Protein AF-A0A5N9HUE7-F1 (afdb_monomer_lite)

pLDDT: mean 75.08, std 17.15, range [33.44, 94.88]

Foldseek 3Di:
DADLFWPWWWKWKAAPPDKIWIWTQDPVDSQKIQIDIHHPVDDDDPDGPAIFGDDSVLSNQLVVLVVVLPCVVQQDDDDASGMWMWTFTGGPDTDTDIGGHRDPVSCVSVCVSCQNRQDTPVRPRGPCPVVVVVVVVVVVVVPDDD

Secondary structure (DSSP, 8-state):
---SS-SEEEEEEEETTS-EEEEEE-SS-TT-EEEEEE-TTSPPPSS-SEEE---HHHHHHHHHHHHHS-GGGG-------SEEEEEEEESSSEEEEEEEES-GGGGHHHHHHHGGGG-SSS-TT-TTHHHHHHHHHHHHTTS---

Radius of gyration: 15.99 Å; chains: 1; bounding box: 34×35×60 Å

Sequence (146 aa):
MAQPFPKKFYYEEQSYFGSHYLIDLNENDRLRLNVQETSPCIPFLKEPLSIATPTEKQWQAFEKKLYSLGLESLNEEGICDGTWIDIWITFRKKVKLSIHLGEYTKLKPLHRALNPLTKCREYPRGLFAKVAHESIQSKRNCNEEW

Structure (mmCIF, N/CA/C/O backbone):
data_AF-A0A5N9HUE7-F1
#
_entry.id   AF-A0A5N9HUE7-F1
#
loop_
_atom_site.group_PDB
_atom_site.id
_atom_site.type_symbol
_atom_site.label_atom_id
_atom_site.label_alt_id
_atom_site.label_comp_id
_atom_site.label_asym_id
_atom_site.label_entity_id
_atom_site.label_seq_id
_atom_site.pdbx_PDB_ins_code
_atom_site.Cartn_x
_atom_site.Cartn_y
_atom_site.Cartn_z
_atom_site.occupancy
_atom_site.B_iso_or_equiv
_atom_site.auth_seq_id
_atom_site.auth_comp_id
_atom_site.auth_asym_id
_atom_site.auth_atom_id
_atom_site.pdbx_PDB_model_num
ATOM 1 N N . MET A 1 1 ? -15.148 -3.782 21.006 1.00 43.72 1 MET A N 1
ATOM 2 C CA . MET A 1 1 ? -15.182 -3.481 19.556 1.00 43.72 1 MET A CA 1
ATOM 3 C C . MET A 1 1 ? -13.748 -3.296 19.095 1.00 43.72 1 MET A C 1
ATOM 5 O O . MET A 1 1 ? -13.047 -2.510 19.714 1.00 43.72 1 MET A O 1
ATOM 9 N N . ALA A 1 2 ? -13.255 -4.084 18.139 1.00 50.94 2 ALA A N 1
ATOM 10 C CA . ALA A 1 2 ? -11.832 -4.046 17.793 1.00 50.94 2 ALA A CA 1
ATOM 11 C C . ALA A 1 2 ? -11.554 -3.090 16.626 1.00 50.94 2 ALA A C 1
ATOM 13 O O . ALA A 1 2 ? -12.306 -3.069 15.655 1.00 50.94 2 ALA A O 1
ATOM 14 N N . GLN A 1 3 ? -10.481 -2.308 16.778 1.00 58.12 3 GLN A N 1
ATOM 15 C CA . GLN A 1 3 ? -10.113 -1.189 15.914 1.00 58.12 3 GLN A CA 1
ATOM 16 C C . GLN A 1 3 ? -9.992 -1.611 14.436 1.00 58.12 3 GLN A C 1
ATOM 18 O O . GLN A 1 3 ? -9.436 -2.676 14.159 1.00 58.12 3 GLN A O 1
ATOM 23 N N . PRO A 1 4 ? -10.497 -0.788 13.502 1.00 62.88 4 PRO A N 1
ATOM 24 C CA . PRO A 1 4 ? -10.505 -1.064 12.062 1.00 62.88 4 PRO A CA 1
ATOM 25 C C . PRO A 1 4 ? -9.167 -0.760 11.368 1.00 62.88 4 PRO A C 1
ATOM 27 O O . PRO A 1 4 ? -9.027 -0.990 10.170 1.00 62.88 4 PRO A O 1
ATOM 30 N N . PHE A 1 5 ? -8.202 -0.210 12.106 1.00 73.12 5 PHE A N 1
ATOM 31 C CA . PHE A 1 5 ? -6.900 0.200 11.594 1.00 73.12 5 PHE A CA 1
ATOM 32 C C . PHE A 1 5 ? -5.847 -0.879 11.866 1.00 73.12 5 PHE A C 1
ATOM 34 O O . PHE A 1 5 ? -5.878 -1.513 12.930 1.00 73.12 5 PHE A O 1
ATOM 41 N N . PRO A 1 6 ? -4.892 -1.089 10.946 1.00 78.62 6 PRO A N 1
ATOM 42 C CA . PRO A 1 6 ? -3.758 -1.950 11.228 1.00 78.62 6 PRO A CA 1
ATOM 43 C C . PRO A 1 6 ? -2.876 -1.323 12.317 1.00 78.62 6 PRO A C 1
ATOM 45 O O . PRO A 1 6 ? -2.685 -0.112 12.376 1.00 78.62 6 PRO A O 1
ATOM 48 N N . LYS A 1 7 ? -2.291 -2.163 13.172 1.00 80.31 7 LYS A N 1
ATOM 49 C CA . LYS A 1 7 ? -1.250 -1.762 14.131 1.00 80.31 7 LYS A CA 1
ATOM 50 C C . LYS A 1 7 ? 0.089 -1.483 13.450 1.00 80.31 7 LYS A C 1
ATOM 52 O O . LYS A 1 7 ? 0.875 -0.697 13.961 1.00 80.31 7 LYS A O 1
ATOM 57 N N . LYS A 1 8 ? 0.353 -2.178 12.342 1.00 84.44 8 LYS A N 1
ATOM 58 C CA . LYS A 1 8 ? 1.524 -2.002 11.481 1.00 84.44 8 LYS A CA 1
ATOM 59 C C . LYS A 1 8 ? 1.106 -2.269 10.044 1.00 84.44 8 LYS A C 1
ATOM 61 O O . LYS A 1 8 ? 0.385 -3.237 9.799 1.00 84.44 8 LYS A O 1
ATOM 66 N N . PHE A 1 9 ? 1.559 -1.438 9.123 1.00 88.88 9 PHE A N 1
ATOM 67 C CA . PHE A 1 9 ? 1.381 -1.642 7.696 1.00 88.88 9 PHE A CA 1
ATOM 68 C C . PHE A 1 9 ? 2.682 -1.268 6.997 1.00 88.88 9 PHE A C 1
ATOM 70 O O . PHE A 1 9 ? 3.234 -0.206 7.266 1.00 88.88 9 PHE A O 1
ATOM 77 N N . TYR A 1 10 ? 3.169 -2.168 6.157 1.00 90.12 10 TYR A N 1
ATOM 78 C CA . TYR A 1 10 ? 4.364 -2.011 5.352 1.00 90.12 10 TYR A CA 1
ATOM 79 C C . TYR A 1 10 ? 4.167 -2.786 4.058 1.00 90.12 10 TYR A C 1
ATOM 81 O O . TYR A 1 10 ? 3.718 -3.939 4.077 1.00 90.12 10 TYR A O 1
ATOM 89 N N . TYR A 1 11 ? 4.499 -2.136 2.962 1.00 90.75 11 TYR A N 1
ATOM 90 C CA . TYR A 1 11 ? 4.544 -2.692 1.630 1.00 90.75 11 TYR A CA 1
ATOM 91 C C . TYR A 1 11 ? 5.740 -2.078 0.926 1.00 90.75 11 TYR A C 1
ATOM 93 O O . TYR A 1 11 ? 5.809 -0.858 0.796 1.00 90.75 11 TYR A O 1
ATOM 101 N N . GLU A 1 12 ? 6.640 -2.919 0.453 1.00 90.19 12 GLU A N 1
ATOM 102 C CA . GLU A 1 12 ? 7.745 -2.526 -0.398 1.00 90.19 12 GLU A CA 1
ATOM 103 C C . GLU A 1 12 ? 7.752 -3.420 -1.629 1.00 90.19 12 GLU A C 1
ATOM 105 O O . GLU A 1 12 ? 7.657 -4.639 -1.521 1.00 90.19 12 GLU A O 1
ATOM 110 N N . GLU A 1 13 ? 7.851 -2.804 -2.796 1.00 88.25 13 GLU A N 1
ATOM 111 C CA . GLU A 1 13 ? 8.020 -3.475 -4.076 1.00 88.25 13 GLU A CA 1
ATOM 112 C C . GLU A 1 13 ? 9.223 -2.861 -4.772 1.00 88.25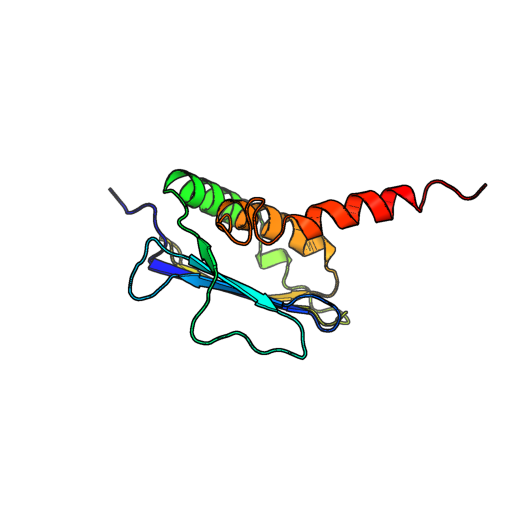 13 GLU A C 1
ATOM 114 O O . GLU A 1 13 ? 9.280 -1.649 -4.987 1.00 88.25 13 GLU A O 1
ATOM 119 N N . GLN A 1 14 ? 10.171 -3.709 -5.142 1.00 85.38 14 GLN A N 1
ATOM 120 C CA . GLN A 1 14 ? 11.333 -3.344 -5.930 1.00 85.38 14 GLN A CA 1
ATOM 121 C C . GLN A 1 14 ? 11.315 -4.158 -7.216 1.00 85.38 14 GLN A C 1
ATOM 123 O O . GLN A 1 14 ? 11.258 -5.383 -7.184 1.00 85.38 14 GLN A O 1
ATOM 128 N N . SER A 1 15 ? 11.383 -3.485 -8.358 1.00 80.12 15 SER A N 1
ATOM 129 C CA . SER A 1 15 ? 11.462 -4.124 -9.669 1.00 80.12 15 SER A CA 1
ATOM 130 C C . SER A 1 15 ? 12.757 -3.729 -10.361 1.00 80.12 15 SER A C 1
ATOM 132 O O . SER A 1 15 ? 13.103 -2.550 -10.406 1.00 80.12 15 SER A O 1
ATOM 134 N N . TYR A 1 16 ? 13.488 -4.694 -10.913 1.00 73.88 16 TYR A N 1
ATOM 135 C CA . TYR A 1 16 ? 14.760 -4.430 -11.589 1.00 73.88 16 TYR A CA 1
ATOM 136 C C . TYR A 1 16 ? 14.600 -3.526 -12.826 1.00 73.88 16 TYR A C 1
ATOM 138 O O . TYR A 1 16 ? 15.454 -2.681 -13.085 1.00 73.88 16 TYR A O 1
ATOM 146 N N . PHE A 1 17 ? 13.483 -3.651 -13.552 1.00 71.19 17 PHE A N 1
ATOM 147 C CA . PHE A 1 17 ? 13.195 -2.895 -14.780 1.00 71.19 17 PHE A CA 1
ATOM 148 C C . PHE A 1 17 ? 12.011 -1.919 -14.648 1.00 71.19 17 PHE A C 1
ATOM 150 O O . PHE A 1 17 ? 11.481 -1.461 -15.660 1.00 71.19 17 PHE A O 1
ATOM 157 N N . GLY A 1 18 ? 11.573 -1.596 -13.428 1.00 77.19 18 GLY A N 1
ATOM 158 C CA . GLY A 1 18 ? 10.331 -0.851 -13.207 1.00 77.19 18 GLY A CA 1
ATOM 159 C C . GLY A 1 18 ? 10.384 0.149 -12.061 1.00 77.19 18 GLY A C 1
ATOM 160 O O . GLY A 1 18 ? 11.428 0.391 -11.456 1.00 77.19 18 GLY A O 1
ATOM 161 N N . SER A 1 19 ? 9.228 0.738 -11.763 1.00 83.25 19 SER A N 1
ATOM 162 C CA . SER A 1 19 ? 9.059 1.580 -10.580 1.00 83.25 19 SER A CA 1
ATOM 163 C C . SER A 1 19 ? 9.197 0.757 -9.302 1.00 83.25 19 SER A C 1
ATOM 165 O O . SER A 1 19 ? 8.851 -0.423 -9.246 1.00 83.25 19 SER A O 1
ATOM 167 N N . HIS A 1 20 ? 9.691 1.410 -8.259 1.00 89.00 20 HIS A N 1
ATOM 168 C CA . HIS A 1 20 ? 9.737 0.892 -6.899 1.00 89.00 20 HIS A CA 1
ATOM 169 C C . HIS A 1 20 ? 8.678 1.609 -6.074 1.00 89.00 20 HIS A C 1
ATOM 171 O O . HIS A 1 20 ? 8.472 2.814 -6.234 1.00 89.00 20 HIS A O 1
ATOM 177 N N . TYR A 1 21 ? 8.020 0.888 -5.178 1.00 91.62 21 TYR A N 1
ATOM 178 C CA . TYR A 1 21 ? 6.942 1.427 -4.361 1.00 91.62 21 TYR A CA 1
ATOM 179 C C . TYR A 1 21 ? 7.201 1.152 -2.889 1.00 91.62 21 TYR A C 1
ATOM 181 O O . TYR A 1 21 ? 7.559 0.038 -2.520 1.00 91.62 21 TYR A O 1
ATOM 189 N N . LEU A 1 22 ? 6.956 2.155 -2.051 1.00 92.50 22 LEU A N 1
ATOM 190 C CA . LEU A 1 22 ? 6.976 2.020 -0.599 1.00 92.50 22 LEU A CA 1
ATOM 191 C C . LEU A 1 22 ? 5.697 2.619 -0.025 1.00 92.50 22 LEU A C 1
ATOM 193 O O . LEU A 1 22 ? 5.325 3.753 -0.341 1.00 92.50 22 LEU A O 1
ATOM 197 N N . ILE A 1 23 ? 5.012 1.836 0.804 1.00 93.75 23 ILE A N 1
ATOM 198 C CA . ILE A 1 23 ? 3.840 2.267 1.554 1.00 93.75 23 ILE A CA 1
ATOM 199 C C . ILE A 1 23 ? 3.988 1.792 2.994 1.00 93.75 23 ILE A C 1
ATOM 201 O O . ILE A 1 23 ? 3.921 0.594 3.270 1.00 93.75 23 ILE A O 1
ATOM 205 N N . ASP A 1 24 ? 4.119 2.722 3.927 1.00 93.00 24 ASP A N 1
ATOM 206 C CA . ASP A 1 24 ? 4.280 2.416 5.345 1.00 93.00 24 ASP A CA 1
ATOM 207 C C . ASP A 1 24 ? 3.325 3.235 6.219 1.00 93.00 24 ASP A C 1
ATOM 209 O O . ASP A 1 24 ? 2.917 4.351 5.889 1.00 93.00 24 ASP A O 1
ATOM 213 N N . LEU A 1 25 ? 2.905 2.637 7.335 1.00 90.56 25 LEU A N 1
ATOM 214 C CA . LEU A 1 25 ? 2.117 3.323 8.352 1.00 90.56 25 LEU A CA 1
ATOM 215 C C . LEU A 1 25 ? 3.013 4.286 9.116 1.00 90.56 25 LEU A C 1
ATOM 217 O O . LEU A 1 25 ? 3.996 3.859 9.719 1.00 90.56 25 LEU A O 1
ATOM 221 N N . ASN A 1 26 ? 2.620 5.554 9.169 1.00 85.12 26 ASN A N 1
ATOM 222 C CA . ASN A 1 26 ? 3.362 6.541 9.929 1.00 85.12 26 ASN A CA 1
ATOM 223 C C . ASN A 1 26 ? 3.327 6.190 11.429 1.00 85.12 26 ASN A C 1
ATOM 225 O O . ASN A 1 26 ? 2.260 6.033 12.029 1.00 85.12 26 ASN A O 1
ATOM 229 N N . GLU A 1 27 ? 4.505 6.067 12.042 1.00 74.56 27 GLU A N 1
ATOM 230 C CA . GLU A 1 27 ? 4.638 5.671 13.449 1.00 74.56 27 GLU A CA 1
ATOM 231 C C . GLU A 1 27 ? 4.054 6.713 14.416 1.00 74.56 27 GLU A C 1
ATOM 233 O O . GLU A 1 27 ? 3.540 6.351 15.478 1.00 74.56 27 GLU A O 1
ATOM 238 N N . ASN A 1 28 ? 4.075 7.990 14.020 1.00 77.94 28 ASN A N 1
ATOM 239 C CA . ASN A 1 28 ? 3.590 9.118 14.815 1.00 77.94 28 ASN A CA 1
ATOM 240 C C . ASN A 1 28 ? 2.094 9.401 14.602 1.00 77.94 28 ASN A C 1
ATOM 242 O O . ASN A 1 28 ? 1.447 9.967 15.480 1.00 77.94 28 ASN A O 1
ATOM 246 N N . ASP A 1 29 ? 1.528 8.996 13.460 1.00 80.94 29 ASP A N 1
ATOM 247 C CA . ASP A 1 29 ? 0.100 9.131 13.155 1.00 80.94 29 ASP A CA 1
ATOM 248 C C . ASP A 1 29 ? -0.418 7.883 12.429 1.00 80.94 29 ASP A C 1
ATOM 250 O O . ASP A 1 29 ? -0.338 7.756 11.207 1.00 80.94 29 ASP A O 1
ATOM 254 N N . ARG A 1 30 ? -1.025 6.973 13.196 1.00 71.38 30 ARG A N 1
ATOM 255 C CA . ARG A 1 30 ? -1.549 5.686 12.705 1.00 71.38 30 ARG A CA 1
ATOM 256 C C . ARG A 1 30 ? -2.712 5.806 11.714 1.00 71.38 30 ARG A C 1
ATOM 258 O O . ARG A 1 30 ? -3.229 4.783 11.270 1.00 71.38 30 ARG A O 1
ATOM 265 N N . LEU A 1 31 ? -3.164 7.017 11.395 1.00 79.62 31 LEU A N 1
ATOM 266 C CA . LEU A 1 31 ? -4.160 7.264 10.353 1.00 79.62 31 LEU A CA 1
ATOM 267 C C . LEU A 1 31 ? -3.523 7.647 9.011 1.00 79.62 31 LEU A C 1
ATOM 269 O O . LEU A 1 31 ? -4.234 7.740 8.008 1.00 79.62 31 LEU A O 1
ATOM 273 N N . ARG A 1 32 ? -2.204 7.863 8.979 1.00 89.25 32 ARG A N 1
ATOM 274 C CA . ARG A 1 32 ? -1.461 8.300 7.797 1.00 89.25 32 ARG A CA 1
ATOM 275 C C . ARG A 1 32 ? -0.619 7.174 7.223 1.00 89.25 32 ARG A C 1
ATOM 277 O O . ARG A 1 32 ? 0.118 6.495 7.935 1.00 89.25 32 ARG A O 1
ATOM 284 N N . LEU A 1 33 ? -0.718 7.020 5.910 1.00 92.31 33 LEU A N 1
ATOM 285 C CA . LEU A 1 33 ? 0.196 6.225 5.111 1.00 92.31 33 LEU A CA 1
ATOM 286 C C . LEU A 1 33 ? 1.166 7.153 4.404 1.00 92.31 33 LEU A C 1
ATOM 288 O O . LEU A 1 33 ? 0.759 8.064 3.682 1.00 92.31 33 LEU A O 1
ATOM 292 N N . ASN A 1 34 ? 2.440 6.873 4.595 1.00 93.38 34 ASN A N 1
ATOM 293 C CA . ASN A 1 34 ? 3.503 7.385 3.762 1.00 93.38 34 ASN A CA 1
ATOM 294 C C . ASN A 1 34 ? 3.458 6.630 2.430 1.00 93.38 34 ASN A C 1
ATOM 296 O O . ASN A 1 34 ? 3.307 5.409 2.422 1.00 93.38 34 ASN A O 1
ATOM 300 N N . VAL A 1 35 ? 3.526 7.346 1.309 1.00 93.62 35 VAL A N 1
ATOM 301 C CA . VAL A 1 35 ? 3.437 6.749 -0.030 1.00 93.62 35 VAL A CA 1
ATOM 302 C C . VAL A 1 35 ? 4.583 7.269 -0.887 1.00 93.62 35 VAL A C 1
ATOM 304 O O . VAL A 1 35 ? 4.762 8.479 -1.021 1.00 93.62 35 VAL A O 1
ATOM 307 N N . GLN A 1 36 ? 5.350 6.366 -1.490 1.00 93.06 36 GLN A N 1
ATOM 308 C CA . GLN A 1 36 ? 6.458 6.722 -2.372 1.00 93.06 36 GLN A CA 1
ATOM 309 C C . GLN A 1 36 ? 6.449 5.866 -3.641 1.00 93.06 36 GLN A C 1
ATOM 311 O O . GLN A 1 36 ? 6.208 4.660 -3.594 1.00 93.06 36 GLN A O 1
ATOM 316 N N . GLU A 1 37 ? 6.741 6.511 -4.768 1.00 91.56 37 GLU A N 1
ATOM 317 C CA . GLU A 1 37 ? 7.112 5.891 -6.041 1.00 91.56 37 GLU A CA 1
ATOM 318 C C . GLU A 1 37 ? 8.527 6.365 -6.375 1.00 91.56 37 GLU A C 1
ATOM 320 O O . GLU A 1 37 ? 8.794 7.567 -6.353 1.00 91.56 37 GLU A O 1
ATOM 325 N N . THR A 1 38 ? 9.426 5.434 -6.672 1.00 89.25 38 THR A N 1
ATOM 326 C CA . THR A 1 38 ? 10.805 5.729 -7.068 1.00 89.25 38 THR A CA 1
ATOM 327 C C . THR A 1 38 ? 11.261 4.805 -8.201 1.00 89.25 38 THR A C 1
ATOM 329 O O . THR A 1 38 ? 10.458 4.080 -8.786 1.00 89.25 38 THR A O 1
ATOM 332 N N . SER A 1 39 ? 12.540 4.861 -8.559 1.00 84.50 39 SER A N 1
ATOM 333 C CA . SER A 1 39 ? 13.176 4.025 -9.582 1.00 84.50 39 SER A CA 1
ATOM 334 C C . SER A 1 39 ? 14.406 3.319 -9.000 1.00 84.50 39 SER A C 1
ATOM 336 O O . SER A 1 39 ? 14.908 3.770 -7.970 1.00 84.50 39 SER A O 1
ATOM 338 N N . PRO A 1 40 ? 14.965 2.288 -9.662 1.00 78.38 40 PRO A N 1
ATOM 339 C CA . PRO A 1 40 ? 16.117 1.541 -9.148 1.00 78.38 40 PRO A CA 1
ATOM 340 C C . PRO A 1 40 ? 17.343 2.407 -8.821 1.00 78.38 40 PRO A C 1
ATOM 342 O O . PRO A 1 40 ? 18.160 2.044 -7.980 1.00 78.38 40 PRO A O 1
ATOM 345 N N . CYS A 1 41 ? 17.472 3.565 -9.474 1.00 79.38 41 CYS A N 1
ATOM 346 C CA . CYS A 1 41 ? 18.589 4.489 -9.292 1.00 79.38 41 CYS A CA 1
ATOM 347 C C . CYS A 1 41 ? 18.359 5.531 -8.182 1.00 79.38 41 CYS A C 1
ATOM 349 O O . CYS A 1 41 ? 19.265 6.311 -7.893 1.00 79.38 41 CYS A O 1
ATOM 351 N N . ILE A 1 42 ? 17.158 5.600 -7.597 1.00 81.25 42 ILE A N 1
ATOM 352 C CA . ILE A 1 42 ? 16.775 6.631 -6.625 1.00 81.25 42 ILE A CA 1
ATOM 353 C C . ILE A 1 42 ? 16.258 5.938 -5.354 1.00 81.25 42 ILE A C 1
ATOM 355 O O . ILE A 1 42 ? 15.219 5.278 -5.403 1.00 81.25 42 ILE A O 1
ATOM 359 N N . PRO A 1 43 ? 16.934 6.079 -4.201 1.00 83.12 43 PRO A N 1
ATOM 360 C CA . PRO A 1 43 ? 16.467 5.465 -2.963 1.00 83.12 43 PRO A CA 1
ATOM 361 C C . PRO A 1 43 ? 15.185 6.136 -2.454 1.00 83.12 43 PRO A C 1
ATOM 363 O O . PRO A 1 43 ? 14.931 7.311 -2.729 1.00 83.12 43 PRO A O 1
ATOM 366 N N . PHE A 1 44 ? 14.408 5.407 -1.649 1.00 85.12 44 PHE A N 1
ATOM 367 C CA . PHE A 1 44 ? 13.284 5.991 -0.919 1.00 85.12 44 PHE A CA 1
ATOM 368 C C . PHE A 1 44 ? 13.754 7.112 0.017 1.00 85.12 44 PHE A C 1
ATOM 370 O O . PHE A 1 44 ? 14.810 7.033 0.654 1.00 85.12 44 PHE A O 1
ATOM 377 N N . LEU A 1 45 ? 12.948 8.164 0.118 1.00 84.88 45 LEU A N 1
ATOM 378 C CA . LEU A 1 45 ? 13.208 9.288 1.004 1.00 84.88 45 LEU A CA 1
ATOM 379 C C . LEU A 1 45 ? 12.890 8.902 2.451 1.00 84.88 45 LEU A C 1
ATOM 381 O O . LEU A 1 45 ? 11.898 8.226 2.724 1.00 84.88 45 LEU A O 1
ATOM 385 N N . LYS A 1 46 ? 13.704 9.399 3.391 1.00 78.06 46 LYS A N 1
ATOM 386 C CA . LYS A 1 46 ? 13.433 9.272 4.835 1.00 78.06 46 LYS A CA 1
ATOM 387 C C . LYS A 1 46 ? 12.181 10.044 5.256 1.00 78.06 46 LYS A C 1
ATOM 389 O O . LYS A 1 46 ? 11.471 9.606 6.152 1.00 78.06 46 LYS A O 1
ATOM 394 N N . GLU A 1 47 ? 11.928 11.179 4.607 1.00 79.62 47 GLU A N 1
ATOM 395 C CA . GLU A 1 47 ? 10.758 12.024 4.837 1.00 79.62 47 GLU A CA 1
ATOM 396 C C . GLU A 1 47 ? 9.891 12.043 3.569 1.00 79.62 47 GLU A C 1
ATOM 398 O O . GLU A 1 47 ? 10.211 12.744 2.604 1.00 79.62 47 GLU A O 1
ATOM 403 N N . PRO A 1 48 ? 8.826 11.231 3.522 1.00 78.69 48 PRO A N 1
ATOM 404 C CA . PRO A 1 48 ? 7.953 11.142 2.362 1.00 78.69 48 PRO A CA 1
ATOM 405 C C . PRO A 1 48 ? 7.101 12.403 2.221 1.00 78.69 48 PRO A C 1
ATOM 407 O O . PRO A 1 48 ? 6.473 12.865 3.172 1.00 78.69 48 PRO A O 1
ATOM 410 N N . LEU A 1 49 ? 7.038 12.932 0.999 1.00 79.94 49 LEU A N 1
ATOM 411 C CA . LEU A 1 49 ? 6.216 14.101 0.671 1.00 79.94 49 LEU A CA 1
ATOM 412 C C . LEU A 1 49 ? 4.739 13.737 0.475 1.00 79.94 49 LEU A C 1
ATOM 414 O O . LEU A 1 49 ? 3.864 14.567 0.719 1.00 79.94 49 LEU A O 1
ATOM 418 N N . SER A 1 50 ? 4.461 12.499 0.055 1.00 89.50 50 SER A N 1
ATOM 419 C CA . SER A 1 50 ? 3.104 12.050 -0.250 1.00 89.50 50 SER A CA 1
ATOM 420 C C . SER A 1 50 ? 2.509 11.298 0.931 1.00 89.50 50 SER A C 1
ATOM 422 O O . SER A 1 50 ? 3.023 10.264 1.365 1.00 89.50 50 SER A O 1
ATOM 424 N N . ILE A 1 51 ? 1.390 11.818 1.431 1.00 92.12 51 ILE A N 1
ATOM 425 C CA . ILE A 1 51 ? 0.692 11.281 2.597 1.00 92.12 51 ILE A CA 1
ATOM 426 C C . ILE A 1 51 ? -0.751 10.970 2.212 1.00 92.12 51 ILE A C 1
ATOM 428 O O . ILE A 1 51 ? -1.512 11.863 1.835 1.00 92.12 51 ILE A O 1
ATOM 432 N N . ALA A 1 52 ? -1.149 9.710 2.357 1.00 92.75 52 ALA A N 1
ATOM 433 C CA . ALA A 1 52 ? -2.533 9.278 2.217 1.00 92.75 52 ALA A CA 1
ATOM 434 C C . ALA A 1 52 ? -3.189 9.079 3.590 1.00 92.75 52 ALA A C 1
ATOM 436 O O . ALA A 1 52 ? -2.548 8.657 4.550 1.00 92.75 52 ALA A O 1
ATOM 437 N N . THR A 1 53 ? -4.490 9.350 3.685 1.00 93.00 53 THR A N 1
ATOM 438 C CA . THR A 1 53 ? -5.290 9.191 4.912 1.00 93.00 53 THR A CA 1
ATOM 439 C C . THR A 1 53 ? -6.485 8.270 4.652 1.00 93.00 53 THR A C 1
ATOM 441 O O . THR A 1 53 ? -7.615 8.733 4.469 1.00 93.00 53 THR A O 1
ATOM 444 N N . PRO A 1 54 ? -6.269 6.942 4.573 1.00 91.06 54 PRO A N 1
ATOM 445 C CA . PRO A 1 54 ? -7.345 6.017 4.264 1.00 91.06 54 PRO A CA 1
ATOM 446 C C . PRO A 1 54 ? -8.398 5.994 5.372 1.00 91.06 54 PRO A C 1
ATOM 448 O O . PRO A 1 54 ? -8.099 5.866 6.559 1.00 91.06 54 PRO A O 1
ATOM 451 N N . THR A 1 55 ? -9.660 6.043 4.964 1.00 90.81 55 THR A N 1
ATOM 452 C CA . THR A 1 55 ? -10.808 5.874 5.855 1.00 90.81 55 THR A CA 1
ATOM 453 C C . THR A 1 55 ? -10.890 4.449 6.398 1.00 90.81 55 THR A C 1
ATOM 455 O O . THR A 1 55 ? -10.439 3.486 5.773 1.00 90.81 55 THR A O 1
ATOM 458 N N . GLU A 1 56 ? -11.577 4.288 7.528 1.00 87.50 56 GLU A N 1
ATOM 459 C CA . GLU A 1 56 ? -11.916 2.977 8.095 1.00 87.50 56 GLU A CA 1
ATOM 460 C C . GLU A 1 56 ? -12.565 2.044 7.056 1.00 87.50 56 GLU A C 1
ATOM 462 O O . GLU A 1 56 ? -12.194 0.876 6.939 1.00 87.50 56 GLU A O 1
ATOM 467 N N . LYS A 1 57 ? -13.494 2.559 6.242 1.00 89.81 57 LYS A N 1
ATOM 468 C CA . LYS A 1 57 ? -14.164 1.767 5.202 1.00 89.81 57 LYS A CA 1
ATOM 469 C C . LYS A 1 57 ? -13.177 1.247 4.152 1.00 89.81 57 LYS A C 1
ATOM 471 O O . LYS A 1 57 ? -13.333 0.123 3.674 1.00 89.81 57 LYS A O 1
ATOM 476 N N . GLN A 1 58 ? -12.169 2.043 3.788 1.00 91.69 58 GLN A N 1
ATOM 477 C CA . GLN A 1 58 ? -11.122 1.611 2.860 1.00 91.69 58 GLN A CA 1
ATOM 478 C C . GLN A 1 58 ? -10.242 0.524 3.485 1.00 91.69 58 GLN A C 1
ATOM 480 O O . GLN A 1 58 ? -9.967 -0.471 2.816 1.00 91.69 58 GLN A O 1
ATOM 485 N N . TRP A 1 59 ? -9.880 0.659 4.763 1.00 89.31 59 TRP A N 1
ATOM 486 C CA . TRP A 1 59 ? -9.130 -0.364 5.495 1.00 89.31 59 TRP A CA 1
ATOM 487 C C . TRP A 1 59 ? -9.878 -1.694 5.592 1.00 89.31 59 TRP A C 1
ATOM 489 O O . TRP A 1 59 ? -9.321 -2.734 5.248 1.00 89.31 59 TRP A O 1
ATOM 499 N N . GLN A 1 60 ? -11.160 -1.666 5.959 1.00 88.00 60 GLN A N 1
ATOM 500 C CA . GLN A 1 60 ? -11.997 -2.868 6.015 1.00 88.00 60 GLN A CA 1
ATOM 501 C C . GLN A 1 60 ? -12.146 -3.535 4.638 1.00 88.00 60 GLN A C 1
ATOM 503 O O . GLN A 1 60 ? -12.133 -4.761 4.522 1.00 88.00 60 GLN A O 1
ATOM 508 N N . ALA A 1 61 ? -12.301 -2.739 3.574 1.00 89.88 61 ALA A N 1
ATOM 509 C CA . ALA A 1 61 ? -12.377 -3.261 2.213 1.00 89.88 61 ALA A CA 1
ATOM 510 C C . ALA A 1 61 ? -11.049 -3.890 1.767 1.00 89.88 61 ALA A C 1
ATOM 512 O O . ALA A 1 61 ? -11.058 -4.925 1.099 1.00 89.88 61 ALA A O 1
ATOM 513 N N . PHE A 1 62 ? -9.923 -3.282 2.139 1.00 90.00 62 PHE A N 1
ATOM 514 C CA . PHE A 1 62 ? -8.599 -3.827 1.876 1.00 90.00 62 PHE A CA 1
ATOM 515 C C . PHE A 1 62 ? -8.366 -5.136 2.633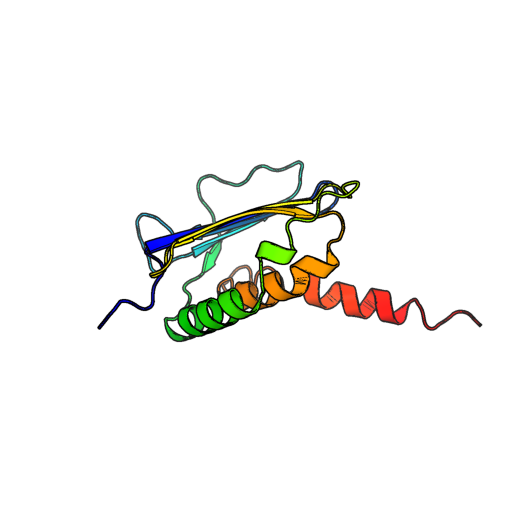 1.00 90.00 62 PHE A C 1
ATOM 517 O O . PHE A 1 62 ? -7.986 -6.115 2.003 1.00 90.00 62 PHE A O 1
ATOM 524 N N . GLU A 1 63 ? -8.667 -5.196 3.934 1.00 86.31 63 GLU A N 1
ATOM 525 C CA . GLU A 1 63 ? -8.510 -6.412 4.743 1.00 86.31 63 GLU A CA 1
ATOM 526 C C . GLU A 1 63 ? -9.286 -7.593 4.131 1.00 86.31 63 GLU A C 1
ATOM 528 O O . GLU A 1 63 ? -8.728 -8.672 3.930 1.00 86.31 63 GLU A O 1
ATOM 533 N N . LYS A 1 64 ? -10.550 -7.376 3.742 1.00 86.06 64 LYS A N 1
ATOM 534 C CA . LYS A 1 64 ? -11.369 -8.401 3.070 1.00 86.06 64 LYS A CA 1
ATOM 535 C C . LYS A 1 64 ? -10.746 -8.885 1.762 1.00 86.06 64 LYS A C 1
ATOM 537 O O . LYS A 1 64 ? -10.728 -10.086 1.505 1.00 86.06 64 LYS A O 1
ATOM 542 N N . LYS A 1 65 ? -10.241 -7.961 0.937 1.00 87.50 65 LYS A N 1
ATOM 543 C CA . LYS A 1 65 ? -9.570 -8.311 -0.321 1.00 87.50 65 LYS A CA 1
ATOM 544 C C . LYS A 1 65 ? -8.287 -9.085 -0.056 1.00 87.50 65 LYS A C 1
ATOM 546 O O . LYS A 1 65 ? -8.093 -10.119 -0.678 1.00 87.50 65 LYS A O 1
ATOM 551 N N . LEU A 1 66 ? -7.462 -8.637 0.887 1.00 84.25 66 LEU A N 1
ATOM 552 C CA . LEU A 1 66 ? -6.188 -9.266 1.223 1.00 84.25 66 LEU A CA 1
ATOM 553 C C . LEU A 1 66 ? -6.363 -10.751 1.564 1.00 84.25 66 LEU A C 1
ATOM 555 O O . LEU A 1 66 ? -5.652 -11.587 1.017 1.00 84.25 66 LEU A O 1
ATOM 559 N N . TYR A 1 67 ? -7.360 -11.096 2.385 1.00 78.31 67 TYR A N 1
ATOM 560 C CA . TYR A 1 67 ? -7.644 -12.497 2.717 1.00 78.31 67 TYR A CA 1
ATOM 561 C C . TYR A 1 67 ? -8.168 -13.323 1.535 1.00 78.31 67 TYR A C 1
ATOM 563 O O . TYR A 1 67 ? -8.009 -14.539 1.534 1.00 78.31 67 TYR A O 1
ATOM 571 N N . SER A 1 68 ? -8.764 -12.689 0.523 1.00 82.50 68 SER A N 1
ATOM 572 C CA . SER A 1 68 ? -9.213 -13.375 -0.697 1.00 82.50 68 SER A CA 1
ATOM 573 C C . SER A 1 68 ? -8.104 -13.602 -1.729 1.00 82.50 68 SER A C 1
ATOM 575 O O . SER A 1 68 ? -8.311 -14.362 -2.668 1.00 82.50 68 SER A O 1
ATOM 577 N N . LEU A 1 69 ? -6.941 -12.952 -1.580 1.00 77.38 69 LEU A N 1
ATOM 578 C CA . LEU A 1 69 ? -5.868 -12.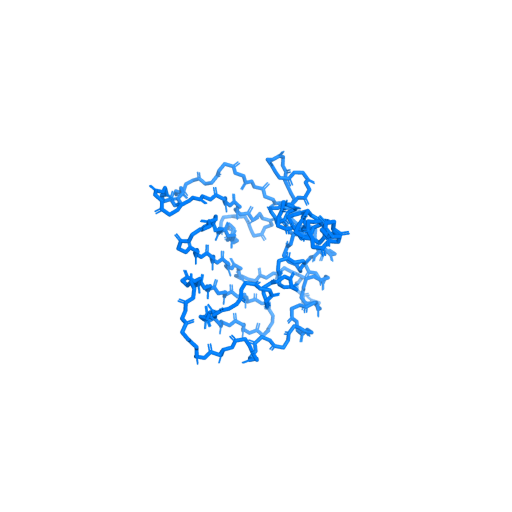983 -2.581 1.00 77.38 69 LEU A CA 1
ATOM 579 C C . LEU A 1 69 ? -5.016 -14.257 -2.560 1.00 77.38 69 LEU A C 1
ATOM 581 O O . LEU A 1 69 ? -4.214 -14.429 -3.467 1.00 77.38 69 LEU A O 1
ATOM 585 N N . GLY A 1 70 ? -5.178 -15.136 -1.563 1.00 69.69 70 GLY A N 1
ATOM 586 C CA . GLY A 1 70 ? -4.464 -16.417 -1.520 1.00 69.69 70 GLY A CA 1
ATOM 587 C C . GLY A 1 70 ? -2.940 -16.270 -1.601 1.00 69.69 70 GLY A C 1
ATOM 588 O O . GLY A 1 70 ? -2.303 -17.027 -2.314 1.00 69.69 70 GLY A O 1
ATOM 589 N N . LEU A 1 71 ? -2.356 -15.291 -0.896 1.00 67.94 71 LEU A N 1
ATOM 590 C CA . LEU A 1 71 ? -0.956 -14.858 -1.063 1.00 67.94 71 LEU A CA 1
ATOM 591 C C . LEU A 1 71 ? 0.102 -15.972 -0.916 1.00 67.94 71 LEU A C 1
ATOM 593 O O . LEU A 1 71 ? 1.211 -15.809 -1.406 1.00 67.94 71 LEU A O 1
ATOM 597 N N .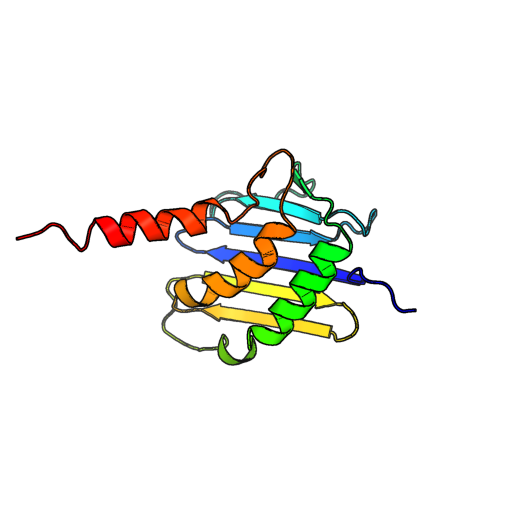 GLU A 1 72 ? -0.224 -17.097 -0.275 1.00 60.97 72 GLU A N 1
ATOM 598 C CA . GLU A 1 72 ? 0.653 -18.276 -0.197 1.00 60.97 72 GLU A CA 1
ATOM 599 C C . GLU A 1 72 ? 0.941 -18.890 -1.578 1.00 60.97 72 GLU A C 1
ATOM 601 O O . GLU A 1 72 ? 2.026 -19.426 -1.785 1.00 60.97 72 GLU A O 1
ATOM 606 N N . SER A 1 73 ? 0.028 -18.751 -2.549 1.00 54.72 73 SER A N 1
ATOM 607 C CA . SER A 1 73 ? 0.235 -19.222 -3.926 1.00 54.72 73 SER A CA 1
ATOM 608 C C . SER A 1 73 ? 1.139 -18.310 -4.757 1.00 54.72 73 SER A C 1
ATOM 610 O O . SER A 1 73 ? 1.408 -18.618 -5.910 1.00 54.72 73 SER A O 1
ATOM 612 N N . LEU A 1 74 ? 1.555 -17.158 -4.222 1.00 57.53 74 LEU A N 1
ATOM 613 C CA . LEU A 1 74 ? 2.464 -16.238 -4.905 1.00 57.53 74 LEU A CA 1
ATOM 614 C C . LEU A 1 74 ? 3.941 -16.577 -4.639 1.00 57.53 74 LEU A C 1
ATOM 616 O O . LEU A 1 74 ? 4.808 -16.021 -5.297 1.00 57.53 74 LEU A O 1
ATOM 620 N N . ASN A 1 75 ? 4.245 -17.492 -3.715 1.00 59.84 75 ASN A N 1
ATOM 621 C CA . ASN A 1 75 ? 5.611 -17.952 -3.449 1.00 59.84 75 ASN A CA 1
ATOM 622 C C . ASN A 1 75 ? 6.056 -19.001 -4.482 1.00 59.84 75 ASN A C 1
ATOM 624 O O . ASN A 1 75 ? 6.279 -20.162 -4.142 1.00 59.84 75 ASN A O 1
ATOM 628 N N . GLU A 1 76 ? 6.148 -18.612 -5.750 1.00 54.97 76 GLU A N 1
ATOM 629 C CA . GLU A 1 76 ? 6.682 -19.480 -6.799 1.00 54.97 76 GLU A CA 1
ATOM 630 C C . GLU A 1 76 ? 8.161 -19.163 -7.045 1.00 54.97 76 GLU A C 1
ATOM 632 O O . GLU A 1 76 ? 8.511 -18.089 -7.530 1.00 54.97 76 GLU A O 1
ATOM 637 N N . GLU A 1 77 ? 9.039 -20.115 -6.723 1.00 51.25 77 GLU A N 1
ATOM 638 C CA . GLU A 1 77 ? 10.450 -20.068 -7.113 1.00 51.25 77 GLU A CA 1
ATOM 639 C C . GLU A 1 77 ? 10.559 -20.344 -8.624 1.00 51.25 77 GLU A C 1
ATOM 641 O O . GLU A 1 77 ? 10.421 -21.478 -9.081 1.00 51.25 77 GLU A O 1
ATOM 646 N N . GLY A 1 78 ? 10.770 -19.291 -9.416 1.00 52.56 78 GLY A N 1
ATOM 647 C CA . GLY A 1 78 ? 11.001 -19.354 -10.861 1.00 52.56 78 GLY A CA 1
ATOM 648 C C . GLY A 1 78 ? 12.207 -18.508 -11.277 1.00 52.56 78 GLY A C 1
ATOM 649 O O . GLY A 1 78 ? 12.772 -17.775 -10.468 1.00 52.56 78 GLY A O 1
ATOM 650 N N . ILE A 1 79 ? 12.619 -18.602 -12.545 1.00 48.47 79 ILE A N 1
ATOM 651 C CA . ILE A 1 79 ? 13.649 -17.716 -13.112 1.00 48.47 79 ILE A CA 1
ATOM 652 C C . ILE A 1 79 ? 13.093 -16.284 -13.084 1.00 48.47 79 ILE A C 1
ATOM 654 O O . ILE A 1 79 ? 12.142 -15.974 -13.793 1.00 48.47 79 ILE A O 1
ATOM 658 N N . CYS A 1 80 ? 13.657 -15.445 -12.214 1.00 53.72 80 CYS A N 1
ATOM 659 C CA . CYS A 1 80 ? 13.162 -14.102 -11.924 1.00 53.72 80 CYS A CA 1
ATOM 660 C C . CYS A 1 80 ? 13.367 -13.131 -13.098 1.00 53.72 80 CYS A C 1
ATOM 662 O O . CYS A 1 80 ? 14.485 -12.946 -13.575 1.00 53.72 80 CYS A O 1
ATOM 664 N N . ASP A 1 81 ? 12.317 -12.394 -13.447 1.00 53.75 81 ASP A N 1
ATOM 665 C CA . ASP A 1 81 ? 12.342 -11.121 -14.182 1.00 53.75 81 ASP A CA 1
ATOM 666 C C . ASP A 1 81 ? 12.753 -9.928 -13.280 1.00 53.75 81 ASP A C 1
ATOM 668 O O . ASP A 1 81 ? 12.851 -8.786 -13.733 1.00 53.75 81 ASP A O 1
ATOM 672 N N . GLY A 1 82 ? 13.079 -10.200 -12.008 1.00 64.25 82 GLY A N 1
ATOM 673 C CA . GLY A 1 82 ? 13.789 -9.283 -11.111 1.00 64.25 82 GLY A CA 1
ATOM 674 C C . GLY A 1 82 ? 12.894 -8.441 -10.200 1.00 64.25 82 GLY A C 1
ATOM 675 O O . GLY A 1 82 ? 13.298 -7.343 -9.823 1.00 64.25 82 GLY A O 1
ATOM 676 N N . THR A 1 83 ? 11.692 -8.914 -9.851 1.00 72.94 83 THR A N 1
ATOM 677 C CA . THR A 1 83 ? 10.786 -8.198 -8.932 1.00 72.94 83 THR A CA 1
ATOM 678 C C . THR A 1 83 ? 10.722 -8.863 -7.555 1.00 72.94 83 THR A C 1
ATOM 680 O O . THR A 1 83 ? 10.476 -10.064 -7.427 1.00 72.94 83 THR A O 1
ATOM 683 N N . TRP A 1 84 ? 10.934 -8.064 -6.512 1.00 77.19 84 TRP A N 1
ATOM 684 C CA . TRP A 1 84 ? 10.890 -8.452 -5.107 1.00 77.19 84 TRP A CA 1
ATOM 685 C C . TRP A 1 84 ? 9.845 -7.637 -4.354 1.00 77.19 84 TRP A C 1
ATOM 687 O O . TRP A 1 84 ? 9.716 -6.433 -4.576 1.00 77.19 84 TRP A O 1
ATOM 697 N N . ILE A 1 85 ? 9.112 -8.293 -3.453 1.00 78.19 85 ILE A N 1
ATOM 698 C CA . ILE A 1 85 ? 8.088 -7.641 -2.639 1.00 78.19 85 ILE A CA 1
ATOM 699 C C . ILE A 1 85 ? 8.163 -8.111 -1.195 1.00 78.19 85 ILE A C 1
ATOM 701 O O . ILE A 1 85 ? 8.083 -9.311 -0.929 1.00 78.19 85 ILE A O 1
ATOM 705 N N . ASP A 1 86 ? 8.198 -7.161 -0.263 1.00 77.12 86 ASP A N 1
ATOM 706 C CA . ASP A 1 86 ? 8.009 -7.407 1.165 1.00 77.12 86 ASP A CA 1
ATOM 707 C C . ASP A 1 86 ? 6.726 -6.750 1.661 1.00 77.12 86 ASP A C 1
ATOM 709 O O . ASP A 1 86 ? 6.473 -5.558 1.481 1.00 77.12 86 ASP A O 1
ATOM 713 N N . ILE A 1 87 ? 5.887 -7.556 2.303 1.00 80.56 87 ILE A N 1
ATOM 714 C CA . ILE A 1 87 ? 4.603 -7.129 2.837 1.00 80.56 87 ILE A CA 1
ATOM 715 C C . ILE A 1 87 ? 4.530 -7.527 4.297 1.00 80.56 87 ILE A C 1
ATOM 717 O O . ILE A 1 87 ? 4.528 -8.708 4.662 1.00 80.56 87 ILE A O 1
ATOM 721 N N . TRP A 1 88 ? 4.340 -6.525 5.150 1.00 80.44 88 TRP A N 1
ATOM 722 C CA . TRP A 1 88 ? 4.093 -6.738 6.563 1.00 80.44 88 TRP A CA 1
ATOM 723 C C . TRP A 1 88 ? 2.894 -5.931 7.032 1.00 80.44 88 TRP A C 1
ATOM 725 O O . TRP A 1 88 ? 2.958 -4.730 7.289 1.00 80.44 88 TRP A O 1
ATOM 735 N N . ILE A 1 89 ? 1.788 -6.638 7.254 1.00 75.94 89 ILE A N 1
ATOM 736 C CA . ILE A 1 89 ? 0.541 -6.044 7.715 1.00 75.94 89 ILE A CA 1
ATOM 737 C C . ILE A 1 89 ? 0.077 -6.732 8.999 1.00 75.94 89 ILE A C 1
ATOM 739 O O . ILE A 1 89 ? 0.017 -7.955 9.112 1.00 75.94 89 ILE A O 1
ATOM 743 N N . THR A 1 90 ? -0.249 -5.931 10.008 1.00 73.69 90 THR A N 1
ATOM 744 C CA . THR A 1 90 ? -0.713 -6.398 11.316 1.00 73.69 90 THR A CA 1
ATOM 745 C C . THR A 1 90 ? -2.080 -5.788 11.608 1.00 73.69 90 THR A C 1
ATOM 747 O O . THR A 1 90 ? -2.155 -4.703 12.176 1.00 73.69 90 THR A O 1
ATOM 750 N N . PHE A 1 91 ? -3.160 -6.480 11.231 1.00 65.44 91 PHE A N 1
ATOM 751 C CA . PHE A 1 91 ? -4.523 -6.178 11.697 1.00 65.44 91 PHE A CA 1
ATOM 752 C C . PHE A 1 91 ? -4.779 -6.906 13.032 1.00 65.44 91 PHE A C 1
ATOM 754 O O . PHE A 1 91 ? -4.247 -6.512 14.072 1.00 65.44 91 PHE A O 1
ATOM 761 N N . ARG A 1 92 ? -5.542 -8.014 12.998 1.00 62.19 92 ARG A N 1
ATOM 762 C CA . ARG A 1 92 ? -5.740 -8.970 14.111 1.00 62.19 92 ARG A CA 1
ATOM 763 C C . ARG A 1 92 ? -4.974 -10.283 13.917 1.00 62.19 92 ARG A C 1
ATOM 765 O O . ARG A 1 92 ? -4.486 -10.839 14.894 1.00 62.19 92 ARG A O 1
ATOM 772 N N . LYS A 1 93 ? -4.834 -10.753 12.670 1.00 57.88 93 LYS A N 1
ATOM 773 C CA . LYS A 1 93 ? -3.854 -11.775 12.273 1.00 57.88 93 LYS A CA 1
ATOM 774 C C . LYS A 1 93 ? -2.610 -11.074 11.729 1.00 57.88 93 LYS A C 1
ATOM 776 O O . LYS A 1 93 ? -2.720 -10.059 11.040 1.00 57.88 93 LYS A O 1
ATOM 781 N N . LYS A 1 94 ? -1.433 -11.595 12.073 1.00 60.56 94 LYS A N 1
ATOM 782 C CA . LYS A 1 94 ? -0.156 -11.107 11.546 1.00 60.56 94 LYS A CA 1
ATOM 783 C C . LYS A 1 94 ? 0.046 -11.713 10.160 1.00 60.56 94 LYS A C 1
ATOM 785 O O . LYS A 1 94 ? 0.117 -12.931 10.046 1.00 60.56 94 LYS A O 1
ATOM 790 N N . VAL A 1 95 ? 0.142 -10.866 9.143 1.00 64.50 95 VAL A N 1
ATOM 791 C CA . VAL A 1 95 ? 0.503 -11.257 7.780 1.00 64.50 95 VAL A CA 1
ATOM 792 C C . VAL A 1 95 ? 1.902 -10.705 7.525 1.00 64.50 95 VAL A C 1
ATOM 794 O O . VAL A 1 95 ? 2.102 -9.491 7.530 1.00 64.50 95 VAL A O 1
ATOM 797 N N . LYS A 1 96 ? 2.882 -11.597 7.383 1.00 63.91 96 LYS A N 1
ATOM 798 C CA . LYS A 1 96 ? 4.241 -11.258 6.950 1.00 63.91 96 LYS A CA 1
ATOM 799 C C . LYS A 1 96 ? 4.599 -12.201 5.810 1.00 63.91 96 LYS A C 1
ATOM 801 O O . LYS A 1 96 ? 4.654 -13.404 6.048 1.00 63.91 96 LYS A O 1
ATOM 806 N N . LEU A 1 97 ? 4.808 -11.661 4.616 1.00 67.88 97 LEU A N 1
ATOM 807 C CA . LEU A 1 97 ? 5.195 -12.409 3.421 1.00 67.88 97 LEU A CA 1
ATOM 808 C C . LEU A 1 97 ? 6.282 -11.630 2.683 1.00 67.88 97 LEU A C 1
ATOM 810 O O . LEU A 1 97 ? 6.126 -10.433 2.466 1.00 67.88 97 LEU A O 1
ATOM 814 N N . SER A 1 98 ? 7.340 -12.333 2.286 1.00 62.50 98 SER A N 1
ATOM 815 C CA . SER A 1 98 ? 8.293 -11.874 1.276 1.00 62.50 98 SER A CA 1
ATOM 816 C C . SER A 1 98 ? 8.071 -12.751 0.059 1.00 62.50 98 SER A C 1
ATOM 818 O O . SER A 1 98 ? 8.102 -13.975 0.187 1.00 62.50 98 SER A O 1
ATOM 820 N N . ILE A 1 99 ? 7.805 -12.132 -1.082 1.00 69.62 99 ILE A N 1
ATOM 821 C CA . ILE A 1 99 ? 7.417 -12.81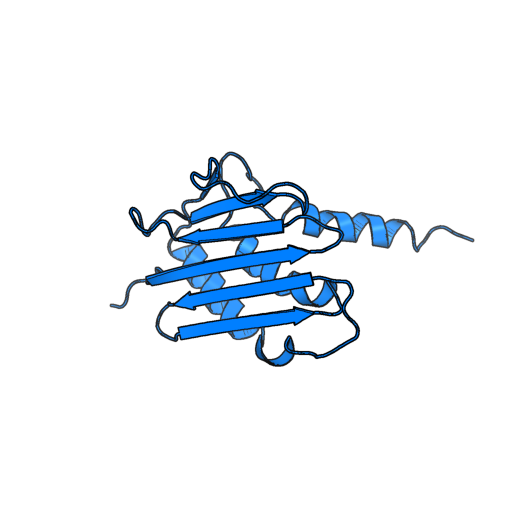3 -2.309 1.00 69.62 99 ILE A CA 1
ATOM 822 C C . ILE A 1 99 ? 8.444 -12.455 -3.379 1.00 69.62 99 ILE A C 1
ATOM 824 O O . ILE A 1 99 ? 8.727 -11.280 -3.623 1.00 69.62 99 ILE A O 1
ATOM 828 N N . HIS A 1 100 ? 8.989 -13.483 -4.018 1.00 65.81 100 HIS A N 1
ATOM 829 C CA . HIS A 1 100 ? 9.779 -13.355 -5.234 1.00 65.81 100 HIS A CA 1
ATOM 830 C C . HIS A 1 100 ? 8.893 -13.840 -6.369 1.00 65.81 100 HIS A C 1
ATOM 832 O O . HIS A 1 100 ? 8.398 -14.962 -6.314 1.00 65.81 100 HIS A O 1
ATOM 838 N N . LEU A 1 101 ? 8.636 -12.987 -7.354 1.00 61.16 101 LEU A N 1
ATOM 839 C CA . LEU A 1 101 ? 7.796 -13.357 -8.486 1.00 61.16 101 LEU A CA 1
ATOM 840 C C . LEU A 1 101 ? 8.612 -13.349 -9.765 1.00 61.16 101 LEU A C 1
ATOM 842 O O . LEU A 1 101 ? 9.414 -12.444 -9.974 1.00 61.16 101 LEU A O 1
ATOM 846 N N . GLY A 1 102 ? 8.345 -14.353 -10.602 1.00 54.97 102 GLY A N 1
ATOM 847 C CA . GLY A 1 102 ? 8.789 -14.413 -11.995 1.00 54.97 102 GLY A CA 1
ATOM 848 C C . GLY A 1 102 ? 7.794 -13.809 -12.997 1.00 54.97 102 GLY A C 1
ATOM 849 O O . GLY A 1 102 ? 8.071 -13.812 -14.189 1.00 54.97 102 GLY A O 1
ATOM 850 N N . GLU A 1 103 ? 6.611 -13.360 -12.544 1.00 62.31 103 GLU A N 1
ATOM 851 C CA . GLU A 1 103 ? 5.603 -12.735 -13.410 1.00 62.31 103 GLU A CA 1
ATOM 852 C C . GLU A 1 103 ? 4.854 -11.581 -12.721 1.00 62.31 103 GLU A C 1
ATOM 854 O O . GLU A 1 103 ? 4.086 -11.768 -11.770 1.00 62.31 103 GLU A O 1
ATOM 859 N N . TYR A 1 104 ? 4.973 -10.382 -13.295 1.00 64.88 104 TYR A N 1
ATOM 860 C CA . TYR A 1 104 ? 4.286 -9.160 -12.851 1.00 64.88 104 TYR A CA 1
ATOM 861 C C . TYR A 1 104 ? 2.747 -9.260 -12.817 1.00 64.88 104 TYR A C 1
ATOM 863 O O . TYR A 1 104 ? 2.067 -8.622 -12.009 1.00 64.88 104 TYR A O 1
ATOM 871 N N . THR A 1 105 ? 2.147 -10.075 -13.688 1.00 68.31 105 THR A N 1
ATOM 872 C CA . THR A 1 105 ? 0.682 -10.209 -13.814 1.00 68.31 105 THR A CA 1
ATOM 873 C C . THR A 1 105 ? 0.020 -10.716 -12.531 1.00 68.31 105 THR A C 1
ATOM 875 O O . THR A 1 105 ? -1.120 -10.328 -12.237 1.00 68.31 105 THR A O 1
ATOM 878 N N . LYS A 1 106 ? 0.748 -11.506 -11.731 1.00 71.62 106 LYS A N 1
ATOM 879 C CA . LYS A 1 106 ? 0.297 -12.054 -10.445 1.00 71.62 106 LYS A CA 1
ATOM 880 C C . LYS A 1 106 ? 0.162 -10.983 -9.349 1.00 71.62 106 LYS A C 1
ATOM 882 O O 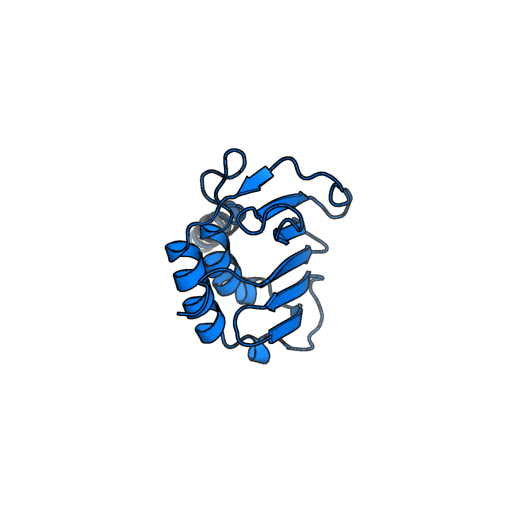. LYS A 1 106 ? -0.561 -11.198 -8.378 1.00 71.62 106 LYS A O 1
ATOM 887 N N . LEU A 1 107 ? 0.738 -9.790 -9.541 1.00 79.50 107 LEU A N 1
ATOM 888 C CA . LEU A 1 107 ? 0.655 -8.650 -8.610 1.00 79.50 107 LEU A CA 1
ATOM 889 C C . LEU A 1 107 ? -0.562 -7.764 -8.792 1.00 79.50 107 LEU A C 1
ATOM 891 O O . LEU A 1 107 ? -0.993 -7.069 -7.869 1.00 79.50 107 LEU A O 1
ATOM 895 N N . LYS A 1 108 ? -1.177 -7.817 -9.970 1.00 82.00 108 LYS A N 1
ATOM 896 C CA . LYS A 1 108 ? -2.311 -6.961 -10.313 1.00 82.00 108 LYS A CA 1
ATOM 897 C C . LYS A 1 108 ? -3.457 -7.014 -9.290 1.00 82.00 108 LYS A C 1
ATOM 899 O O . LYS A 1 108 ? -4.025 -5.958 -8.985 1.00 82.00 108 LYS A O 1
ATOM 904 N N . PRO A 1 109 ? -3.850 -8.182 -8.747 1.00 85.12 109 PRO A N 1
ATOM 905 C CA . PRO A 1 109 ? -4.883 -8.250 -7.716 1.00 85.12 109 PRO A CA 1
ATOM 906 C C . PRO A 1 109 ? -4.492 -7.518 -6.422 1.00 85.12 109 PRO A C 1
ATOM 908 O O . PRO A 1 109 ? -5.332 -6.837 -5.828 1.00 85.12 109 PRO A O 1
ATOM 911 N N . LEU A 1 110 ? -3.219 -7.600 -6.030 1.00 86.75 110 LEU A N 1
ATOM 912 C CA . LEU A 1 110 ? -2.673 -6.935 -4.852 1.00 86.75 110 LEU A CA 1
ATOM 913 C C . LEU A 1 110 ? -2.618 -5.415 -5.034 1.00 86.75 110 LEU A C 1
ATOM 915 O O . LEU A 1 110 ? -3.167 -4.685 -4.206 1.00 86.75 110 LEU A O 1
ATOM 919 N N . HIS A 1 111 ? -2.087 -4.927 -6.157 1.00 89.50 111 HIS A N 1
ATOM 920 C CA . HIS A 1 111 ? -2.103 -3.497 -6.493 1.00 89.50 111 HIS A CA 1
ATOM 921 C C . HIS A 1 111 ? -3.523 -2.928 -6.491 1.00 89.50 111 HIS A C 1
ATOM 923 O O . HIS A 1 111 ? -3.780 -1.859 -5.941 1.00 89.50 111 HIS A O 1
ATOM 929 N N . ARG A 1 112 ? -4.499 -3.667 -7.036 1.00 90.06 112 ARG A N 1
ATOM 930 C CA . ARG A 1 112 ? -5.923 -3.278 -7.009 1.00 90.06 112 ARG A CA 1
ATOM 931 C C . ARG A 1 112 ? -6.510 -3.231 -5.599 1.00 90.06 112 ARG A C 1
ATOM 933 O O . ARG A 1 112 ? -7.452 -2.467 -5.362 1.00 90.06 112 ARG A O 1
ATOM 940 N N . ALA A 1 113 ? -6.017 -4.062 -4.685 1.00 90.50 113 ALA A N 1
ATOM 941 C CA . ALA A 1 113 ? -6.415 -4.020 -3.285 1.00 90.50 113 ALA A CA 1
ATOM 942 C C . ALA A 1 113 ? -5.811 -2.798 -2.578 1.00 90.50 113 ALA A C 1
ATOM 944 O O . ALA A 1 113 ? -6.541 -2.114 -1.863 1.00 90.50 113 ALA A O 1
ATOM 945 N N . LEU A 1 114 ? -4.535 -2.491 -2.834 1.00 92.00 114 LEU A N 1
ATOM 946 C CA . LEU A 1 114 ? -3.787 -1.389 -2.219 1.00 92.00 114 LEU A CA 1
ATOM 947 C C . LEU A 1 114 ? -4.186 -0.004 -2.740 1.00 92.00 114 LEU A C 1
ATOM 949 O O . LEU A 1 114 ? -4.274 0.947 -1.966 1.00 92.00 114 LEU A O 1
ATOM 953 N N . ASN A 1 115 ? -4.470 0.126 -4.038 1.00 94.12 115 ASN A N 1
ATOM 954 C CA . ASN A 1 115 ? -4.653 1.417 -4.708 1.00 94.12 115 ASN A CA 1
ATOM 955 C C . ASN A 1 115 ? -5.644 2.376 -4.011 1.00 94.12 115 ASN A C 1
ATOM 957 O O . ASN A 1 115 ? -5.334 3.562 -3.882 1.00 94.12 115 ASN A O 1
ATOM 961 N N . PRO A 1 116 ? -6.808 1.920 -3.499 1.00 94.06 116 PRO A N 1
ATOM 962 C CA . PRO A 1 116 ? -7.716 2.786 -2.754 1.00 94.06 116 PRO A CA 1
ATOM 963 C C . PRO A 1 116 ? -7.116 3.405 -1.488 1.00 94.06 116 PRO A C 1
ATOM 965 O O . PRO A 1 116 ? -7.577 4.478 -1.111 1.00 94.06 116 PRO A O 1
ATOM 968 N N . LEU A 1 117 ? -6.147 2.754 -0.835 1.00 93.56 117 LEU A N 1
ATOM 969 C CA . LEU A 1 117 ? -5.473 3.272 0.362 1.00 93.56 117 LEU A CA 1
ATOM 970 C C . LEU A 1 117 ? -4.470 4.378 0.022 1.00 93.56 117 LEU A C 1
ATOM 972 O O . LEU A 1 117 ? -4.238 5.270 0.821 1.00 93.56 117 LEU A O 1
ATOM 976 N N . THR A 1 118 ? -3.907 4.348 -1.182 1.00 94.88 118 THR A N 1
ATOM 977 C CA . THR A 1 118 ? -2.815 5.244 -1.602 1.00 94.88 118 THR A CA 1
ATOM 978 C C . THR A 1 118 ? -3.273 6.571 -2.212 1.00 94.88 118 THR A C 1
ATOM 980 O O . THR A 1 118 ? -2.474 7.293 -2.799 1.00 94.88 118 THR A O 1
ATOM 983 N N . LYS A 1 119 ? -4.570 6.892 -2.150 1.00 94.62 119 LYS A N 1
ATOM 984 C CA . LYS A 1 119 ? -5.089 8.133 -2.735 1.00 94.62 119 LYS A CA 1
ATOM 985 C C . LYS A 1 119 ? -4.679 9.334 -1.885 1.00 94.62 119 LYS A C 1
ATOM 987 O O . LYS A 1 119 ? -5.079 9.429 -0.728 1.00 94.62 119 LYS A O 1
ATOM 992 N N . CYS A 1 120 ? -3.946 10.262 -2.486 1.00 92.88 120 CYS A N 1
ATOM 993 C CA . CYS A 1 120 ? -3.532 11.522 -1.869 1.00 92.88 120 CYS A CA 1
ATOM 994 C C . CYS A 1 120 ? -3.456 12.644 -2.914 1.00 92.88 120 CYS A C 1
ATOM 996 O O . CYS A 1 120 ? -3.886 12.467 -4.056 1.00 92.88 120 CYS A O 1
ATOM 998 N N . ARG A 1 121 ? -2.930 13.810 -2.524 1.00 92.31 121 ARG A N 1
ATOM 999 C CA . ARG A 1 121 ? -2.777 14.973 -3.409 1.00 92.31 121 ARG A CA 1
ATOM 1000 C C . ARG A 1 121 ? -1.875 14.664 -4.608 1.00 92.31 121 ARG A C 1
ATOM 1002 O O . ARG A 1 121 ? -2.204 15.051 -5.725 1.00 92.31 121 ARG A O 1
ATOM 1009 N N . GLU A 1 122 ? -0.779 13.952 -4.376 1.00 91.44 122 GLU A N 1
ATOM 1010 C CA . GLU A 1 122 ? 0.219 13.565 -5.377 1.00 91.44 122 GLU A CA 1
ATOM 1011 C C . GLU A 1 122 ? -0.292 12.410 -6.255 1.00 91.44 122 GLU A C 1
ATOM 1013 O O . GLU A 1 122 ? -0.035 12.369 -7.457 1.00 91.44 122 GLU A O 1
ATOM 1018 N N . TYR A 1 123 ? -1.105 11.518 -5.674 1.00 91.38 123 TYR A N 1
ATOM 1019 C CA . TYR A 1 123 ? -1.698 10.359 -6.345 1.00 91.38 123 TYR A CA 1
ATOM 1020 C C . TYR A 1 123 ? -3.238 10.392 -6.277 1.00 91.38 123 TYR A C 1
ATOM 1022 O O . TYR A 1 123 ? -3.854 9.566 -5.593 1.00 91.38 123 TYR A O 1
ATOM 1030 N N . PRO A 1 124 ? -3.924 11.288 -7.014 1.00 91.88 124 PRO A N 1
ATOM 1031 C CA . PRO A 1 124 ? -5.380 11.460 -6.898 1.00 91.88 124 PRO A CA 1
ATOM 1032 C C . PRO A 1 124 ? -6.177 10.220 -7.338 1.00 91.88 124 PRO A C 1
ATOM 1034 O O . PRO A 1 124 ? -7.293 9.972 -6.875 1.00 91.88 124 PRO A O 1
ATOM 1037 N N . ARG A 1 125 ? -5.600 9.401 -8.228 1.00 92.81 125 ARG A N 1
ATOM 1038 C CA . ARG A 1 125 ? -6.174 8.120 -8.678 1.00 92.81 125 ARG A CA 1
ATOM 1039 C C . ARG A 1 125 ? -5.620 6.907 -7.912 1.00 92.81 125 ARG A C 1
ATOM 1041 O O . ARG A 1 125 ? -6.075 5.789 -8.159 1.00 92.81 125 ARG A O 1
ATOM 1048 N N . GLY A 1 126 ? -4.725 7.141 -6.953 1.00 92.19 126 GLY A N 1
ATOM 1049 C CA . GLY A 1 126 ? -3.933 6.135 -6.250 1.00 92.19 126 GLY A CA 1
ATOM 1050 C C . GLY A 1 126 ? -2.624 5.808 -6.977 1.00 92.19 126 GLY A C 1
ATOM 1051 O O . GLY A 1 126 ? -2.500 6.044 -8.182 1.00 92.19 126 GLY A O 1
ATOM 1052 N N . LEU A 1 127 ? -1.659 5.290 -6.220 1.00 92.19 127 LEU A N 1
ATOM 1053 C CA . LEU A 1 127 ? -0.283 5.005 -6.637 1.00 92.19 127 LEU A CA 1
ATOM 1054 C C . LEU A 1 127 ? -0.223 4.075 -7.855 1.00 92.19 127 LEU A C 1
ATOM 1056 O O . LEU A 1 127 ? 0.484 4.334 -8.821 1.00 92.19 127 LEU A O 1
ATOM 1060 N N . PHE A 1 128 ? -1.055 3.034 -7.862 1.00 90.19 128 PHE A N 1
ATOM 1061 C CA . PHE A 1 128 ? -1.049 1.981 -8.881 1.00 90.19 128 PHE A CA 1
ATOM 1062 C C . PHE A 1 128 ? -2.009 2.262 -10.051 1.00 90.19 128 PHE A C 1
ATOM 1064 O O . PHE A 1 128 ? -2.366 1.363 -10.816 1.00 90.19 128 PHE A O 1
ATOM 1071 N N . ALA A 1 129 ? -2.481 3.502 -10.209 1.00 84.62 129 ALA A N 1
ATOM 1072 C CA . ALA A 1 129 ? -3.430 3.847 -11.269 1.00 84.62 129 ALA A CA 1
ATOM 1073 C C . ALA A 1 129 ? -2.836 3.719 -12.685 1.00 84.62 129 ALA A C 1
ATOM 1075 O O . ALA A 1 129 ? -3.564 3.368 -13.616 1.00 84.62 129 ALA A O 1
ATOM 1076 N N . LYS A 1 130 ? -1.533 3.987 -12.853 1.00 69.94 130 LYS A N 1
ATOM 1077 C CA . LYS A 1 130 ? -0.830 3.891 -14.148 1.00 69.94 130 LYS A CA 1
ATOM 1078 C C . LYS A 1 130 ? -0.630 2.439 -14.588 1.00 69.94 130 LYS A C 1
ATOM 1080 O O . LYS A 1 130 ? -0.936 2.103 -15.728 1.00 69.94 130 LYS A O 1
ATOM 1085 N N . VAL A 1 131 ? -0.288 1.566 -13.643 1.00 59.72 131 VAL A N 1
ATOM 1086 C CA . VAL A 1 131 ? -0.185 0.108 -13.832 1.00 59.72 131 VAL A CA 1
ATOM 1087 C C . VAL A 1 131 ? -1.487 -0.492 -14.381 1.00 59.72 131 VAL A C 1
ATOM 1089 O O . VAL A 1 131 ? -1.495 -1.403 -15.211 1.00 59.72 131 VAL A O 1
ATOM 1092 N N . ALA A 1 132 ? -2.640 0.040 -13.966 1.00 50.72 132 ALA A N 1
ATOM 1093 C CA . ALA A 1 132 ? -3.927 -0.394 -14.504 1.00 50.72 132 ALA A CA 1
ATOM 1094 C C . ALA A 1 132 ? -4.124 -0.011 -15.988 1.00 50.72 132 ALA A C 1
ATOM 1096 O O . ALA A 1 132 ? -4.838 -0.722 -16.702 1.00 50.72 132 ALA A O 1
ATOM 1097 N N . HIS A 1 133 ? -3.488 1.068 -16.456 1.00 39.28 133 HIS A N 1
ATOM 1098 C CA . HIS A 1 133 ? -3.647 1.640 -17.797 1.00 39.28 133 HIS A CA 1
ATOM 1099 C C . HIS A 1 133 ? -2.725 1.024 -18.861 1.00 39.28 133 HIS A C 1
ATOM 1101 O O . HIS A 1 133 ? -3.169 0.843 -19.995 1.00 39.28 133 HIS A O 1
ATOM 1107 N N . GLU A 1 134 ? -1.499 0.626 -18.515 1.00 42.62 134 GLU A N 1
ATOM 1108 C CA . GLU A 1 134 ? -0.557 -0.008 -19.464 1.00 42.62 134 GLU A CA 1
ATOM 1109 C C . GLU A 1 134 ? -1.092 -1.344 -20.010 1.00 42.62 134 GLU A C 1
ATOM 1111 O O . GLU A 1 134 ? -0.875 -1.707 -21.167 1.00 42.62 134 GLU A O 1
ATOM 1116 N N . SER A 1 135 ? -1.949 -2.020 -19.237 1.00 40.91 135 SER A N 1
ATOM 1117 C CA . SER A 1 135 ? -2.644 -3.233 -19.687 1.00 40.91 135 SER A CA 1
ATOM 1118 C C . SER A 1 135 ? -3.760 -3.010 -20.724 1.00 40.91 135 SER A C 1
ATOM 1120 O O . SER A 1 135 ? -4.273 -3.984 -21.276 1.00 40.91 135 SER A O 1
ATOM 1122 N N . ILE A 1 136 ? -4.145 -1.759 -21.011 1.00 39.81 136 ILE A N 1
ATOM 1123 C CA . ILE A 1 136 ? -5.097 -1.434 -22.088 1.00 39.81 136 ILE A CA 1
ATOM 1124 C C . ILE A 1 136 ? -4.354 -1.176 -23.405 1.00 39.81 136 ILE A C 1
ATOM 1126 O O . ILE A 1 136 ? -4.846 -1.570 -24.460 1.00 39.81 136 ILE A O 1
ATOM 1130 N N . GLN A 1 137 ? -3.160 -0.576 -23.361 1.00 33.44 137 GLN A N 1
ATOM 1131 C CA . GLN A 1 137 ? -2.353 -0.342 -24.565 1.00 33.44 137 GLN A CA 1
ATOM 1132 C C . GLN A 1 137 ? -1.685 -1.624 -25.076 1.00 33.44 137 GLN A C 1
ATOM 1134 O O . GLN A 1 137 ? -1.746 -1.884 -26.274 1.00 33.44 137 GLN A O 1
ATOM 1139 N N . SER A 1 138 ? -1.179 -2.495 -24.195 1.00 36.62 138 SER A N 1
ATOM 1140 C CA . SER A 1 138 ? -0.632 -3.799 -24.616 1.00 36.62 138 SER A CA 1
ATOM 1141 C C . SER A 1 138 ? -1.685 -4.699 -25.291 1.00 36.62 138 SER A C 1
ATOM 1143 O O . SER A 1 138 ? -1.373 -5.400 -26.247 1.00 36.62 138 SER A O 1
ATOM 1145 N N . LYS A 1 139 ? -2.964 -4.614 -24.885 1.00 39.22 139 LYS A N 1
ATOM 1146 C CA . LYS A 1 139 ? -4.064 -5.331 -25.558 1.00 39.22 139 LYS A CA 1
ATOM 1147 C C . LYS A 1 139 ? -4.537 -4.692 -26.865 1.00 39.22 139 LYS A C 1
ATOM 1149 O O . LYS A 1 139 ? -5.200 -5.372 -27.639 1.00 39.22 139 LYS A O 1
ATOM 1154 N N . ARG A 1 140 ? -4.240 -3.412 -27.114 1.00 36.91 140 ARG A N 1
ATOM 1155 C CA . ARG A 1 140 ? -4.553 -2.767 -28.400 1.00 36.91 140 ARG A CA 1
ATOM 1156 C C . ARG A 1 140 ? -3.518 -3.094 -29.474 1.00 36.91 140 ARG A C 1
ATOM 1158 O O . ARG A 1 140 ? -3.909 -3.265 -30.616 1.00 36.91 140 ARG A O 1
ATOM 1165 N N . ASN A 1 141 ? -2.256 -3.303 -29.101 1.00 38.66 141 ASN A N 1
ATOM 1166 C CA . ASN A 1 141 ? -1.192 -3.609 -30.064 1.00 38.66 141 ASN A CA 1
ATOM 1167 C C . ASN A 1 141 ? -1.106 -5.089 -30.491 1.00 38.66 141 ASN A C 1
ATOM 1169 O O . ASN A 1 141 ? -0.287 -5.411 -31.336 1.00 38.66 141 ASN A O 1
ATOM 1173 N N . CYS A 1 142 ? -1.920 -5.996 -29.937 1.00 40.78 142 CYS A N 1
ATOM 1174 C CA . CYS A 1 142 ? -1.972 -7.404 -30.379 1.00 40.78 142 CYS A CA 1
ATOM 1175 C C . CYS A 1 142 ? -3.135 -7.716 -31.341 1.00 40.78 142 CYS A C 1
ATOM 1177 O O . CYS A 1 142 ? -3.331 -8.878 -31.672 1.00 40.78 142 CYS A O 1
ATOM 1179 N N . ASN A 1 143 ? -3.915 -6.714 -31.767 1.00 40.88 143 ASN A N 1
ATOM 1180 C CA . ASN A 1 143 ? -5.084 -6.908 -32.641 1.00 40.88 143 ASN A CA 1
ATOM 1181 C C . ASN A 1 143 ? -5.012 -6.134 -33.970 1.00 40.88 143 ASN A C 1
ATOM 1183 O O . ASN A 1 143 ? -6.018 -6.042 -34.670 1.00 40.88 143 ASN A O 1
ATOM 1187 N N . GLU A 1 144 ? -3.847 -5.600 -34.333 1.00 41.97 144 GLU A N 1
ATOM 1188 C CA . GLU A 1 144 ? -3.621 -4.963 -35.633 1.00 41.97 144 GLU A CA 1
ATOM 1189 C C . GLU A 1 144 ? -2.281 -5.406 -36.217 1.00 41.97 144 GLU A C 1
ATOM 1191 O O . GLU A 1 144 ? -1.363 -4.608 -36.273 1.00 41.97 144 GLU A O 1
ATOM 1196 N N . GLU A 1 145 ? -2.175 -6.657 -36.663 1.00 34.22 145 GLU A N 1
ATOM 1197 C CA . GLU A 1 145 ? -1.393 -6.982 -37.865 1.00 34.22 145 GLU A CA 1
ATOM 1198 C C . GLU A 1 145 ? -2.144 -8.089 -38.624 1.00 34.22 145 GLU A C 1
ATOM 1200 O O . GLU A 1 145 ? -2.323 -9.204 -38.127 1.00 34.22 145 GLU A O 1
ATOM 1205 N N . TRP A 1 146 ? -2.683 -7.693 -39.780 1.00 43.00 146 TRP A N 1
ATOM 1206 C CA . TRP A 1 146 ? -3.153 -8.547 -40.871 1.00 43.00 146 TRP A CA 1
ATOM 1207 C C . TRP A 1 146 ? -1.969 -8.913 -41.761 1.00 43.00 146 TRP A C 1
ATOM 1209 O O . TRP A 1 146 ? -1.114 -8.020 -41.962 1.00 43.00 146 TRP A O 1
#